Protein AF-V6SPM1-F1 (afdb_monomer_lite)

Secondary structure (DSSP, 8-state):
-------GGGS-HHHHHHHHHHHHHHHHHTT--HHHHHHHHHHHHHHHH-GGG----SS--TT-SBTTB-HHHHHHHHHHHHS-GGGSHHHHHHHHHHHHHHHHHTT-HHHHHHHHHHHHHTHHHHHHHHHHHH-SPPHHHHHHHHHHHHHHH-

Foldseek 3Di:
DDDDAQCQLVDDPVSLVVVLVLLLVVCVVLVADPLLSVLLSVLSVVCNVVVVQRRFDVPDPPQDPDVRDDSLSSSLSSLCPQLVLLLDLVSLLLSLVLSLVVCVSVVNNVVSVVSSVVCVVCRPVSNVVSCVPPNHGDPVSVVVSVVSSVSSVD

Sequence (154 aa):
MTGSKSKYFHQSPETLAEGHKKLITYLKLWNYSDMQIGIYEKAYEYFCDFPQDFDGATIVKDLYHIPGLDINAMLHDYQYLIFNAAANLYTKWYCDKLYAKQMEHLGKGEASWKRFSLLKITGLPFCLYAIFKRGLITKEQRRLFFHDYEILMN

Organism: NCBI:txid1341181

pLDDT: mean 86.05, std 13.35, range [38.16, 97.81]

Radius of gyration: 14.79 Å; chains: 1; bounding box: 36×31×33 Å

Structure (mmCIF, N/CA/C/O backbone):
data_AF-V6SPM1-F1
#
_entry.id   AF-V6SPM1-F1
#
loop_
_atom_site.group_PDB
_atom_site.id
_atom_site.type_symbol
_atom_site.label_atom_id
_atom_site.label_alt_id
_atom_site.label_comp_id
_atom_site.label_asym_id
_atom_site.label_entity_id
_atom_site.label_seq_id
_atom_site.pdbx_PDB_ins_code
_atom_site.Cartn_x
_atom_site.Cartn_y
_atom_site.Cartn_z
_atom_site.occupancy
_atom_site.B_iso_or_equiv
_atom_site.auth_seq_id
_atom_site.auth_comp_id
_atom_site.auth_asym_id
_atom_site.auth_atom_id
_atom_site.pdbx_PDB_model_num
ATOM 1 N N . MET A 1 1 ? 16.377 -2.354 10.757 1.00 39.69 1 MET A N 1
ATOM 2 C CA . MET A 1 1 ? 15.151 -3.137 11.021 1.00 39.69 1 MET A CA 1
ATOM 3 C C . MET A 1 1 ? 15.071 -3.395 12.519 1.00 39.69 1 MET A C 1
ATOM 5 O O . MET A 1 1 ? 15.764 -4.262 13.021 1.00 39.69 1 MET A O 1
ATOM 9 N N . THR A 1 2 ? 14.286 -2.588 13.225 1.00 38.16 2 THR A N 1
ATOM 10 C CA . THR A 1 2 ? 13.927 -2.723 14.649 1.00 38.16 2 THR A CA 1
ATOM 11 C C . THR A 1 2 ? 12.440 -2.364 14.683 1.00 38.16 2 THR A C 1
ATOM 13 O O . THR A 1 2 ? 12.090 -1.193 14.643 1.00 38.16 2 THR A O 1
ATOM 16 N N . GLY A 1 3 ? 11.503 -3.282 14.470 1.00 45.78 3 GLY A N 1
ATOM 17 C CA . GLY A 1 3 ? 11.310 -4.539 15.195 1.00 45.78 3 GLY A CA 1
ATOM 18 C C . GLY A 1 3 ? 9.959 -4.567 15.931 1.00 45.78 3 GLY A C 1
ATOM 19 O O . GLY A 1 3 ? 9.813 -5.281 16.910 1.00 45.78 3 GLY A O 1
ATOM 20 N N . SER A 1 4 ? 8.976 -3.774 15.493 1.00 45.47 4 SER A N 1
ATOM 21 C CA . SER A 1 4 ? 7.573 -3.929 15.877 1.00 45.47 4 SER A CA 1
ATOM 22 C C . SER A 1 4 ? 6.757 -3.809 14.599 1.00 45.47 4 SER A C 1
ATOM 24 O O . SER A 1 4 ? 6.457 -2.693 14.182 1.00 45.47 4 SER A O 1
ATOM 26 N N . LYS A 1 5 ? 6.450 -4.945 13.962 1.00 63.69 5 LYS A N 1
ATOM 27 C CA . LYS A 1 5 ? 5.429 -4.995 12.908 1.00 63.69 5 LYS A CA 1
ATOM 28 C C . LYS A 1 5 ? 4.101 -4.536 13.510 1.00 63.69 5 LYS A C 1
ATOM 30 O O . LYS A 1 5 ? 3.837 -4.818 14.687 1.00 63.69 5 LYS A O 1
ATOM 35 N N . SER A 1 6 ? 3.299 -3.793 12.752 1.00 76.25 6 SER A N 1
ATOM 36 C CA . SER A 1 6 ? 1.949 -3.463 13.213 1.00 76.25 6 SER A CA 1
ATOM 37 C C . SER A 1 6 ? 1.155 -4.753 13.440 1.00 76.25 6 SER A C 1
ATOM 39 O O . SER A 1 6 ? 1.299 -5.719 12.699 1.00 76.25 6 SER A O 1
ATOM 41 N N . LYS A 1 7 ? 0.322 -4.779 14.484 1.00 85.25 7 LYS A N 1
ATOM 42 C CA . LYS A 1 7 ? -0.576 -5.909 14.776 1.00 85.25 7 LYS A CA 1
ATOM 43 C C . LYS A 1 7 ? -2.008 -5.662 14.307 1.00 85.25 7 LYS A C 1
ATOM 45 O O . LYS A 1 7 ? -2.894 -6.432 14.659 1.00 85.25 7 LYS A O 1
ATOM 50 N N . TYR A 1 8 ? -2.239 -4.586 13.556 1.00 90.44 8 TYR A N 1
ATOM 51 C CA . TYR A 1 8 ? -3.583 -4.151 13.183 1.00 90.44 8 TYR A CA 1
ATOM 52 C C . TYR A 1 8 ? -4.373 -5.249 12.458 1.00 90.44 8 TYR A C 1
ATOM 54 O O . TYR A 1 8 ? -5.454 -5.615 12.896 1.00 90.44 8 TYR A O 1
ATOM 62 N N . PHE A 1 9 ? -3.799 -5.878 11.432 1.00 94.25 9 PHE A N 1
ATOM 63 C CA . PHE A 1 9 ? -4.506 -6.922 10.681 1.00 94.25 9 PHE A CA 1
ATOM 64 C C . PHE A 1 9 ? -4.584 -8.287 11.388 1.00 94.25 9 PHE A C 1
ATOM 66 O O . PHE A 1 9 ? -5.233 -9.198 10.895 1.00 94.25 9 PHE A O 1
ATOM 73 N N . HIS A 1 10 ? -3.990 -8.434 12.578 1.00 93.81 10 HIS A N 1
ATOM 74 C CA . HIS A 1 10 ? -4.147 -9.631 13.417 1.00 93.81 10 HIS A CA 1
ATOM 75 C C . HIS A 1 10 ? -5.361 -9.551 14.365 1.00 93.81 10 HIS A C 1
ATOM 77 O O . HIS A 1 10 ? -5.514 -10.396 15.249 1.00 93.81 10 HIS A O 1
ATOM 83 N N . GLN A 1 11 ? -6.186 -8.508 14.243 1.00 93.06 11 GLN A N 1
ATOM 84 C CA . GLN A 1 11 ? -7.400 -8.323 15.039 1.00 93.06 11 GLN A CA 1
ATOM 85 C C . GLN A 1 11 ? -8.532 -9.267 14.590 1.00 93.06 11 GLN A C 1
ATOM 87 O O . GLN A 1 11 ? -8.423 -9.957 13.580 1.00 93.06 11 GLN A O 1
ATOM 92 N N . SER A 1 12 ? -9.630 -9.317 15.356 1.00 95.81 12 SER A N 1
ATOM 93 C CA . SER A 1 12 ? -10.780 -10.164 15.014 1.00 95.81 12 SER A CA 1
ATOM 94 C C . SER A 1 12 ? -11.482 -9.691 13.730 1.00 95.81 12 SER A C 1
ATOM 96 O O . SER A 1 12 ? -11.436 -8.492 13.430 1.00 95.81 12 SER A O 1
ATOM 98 N N . PRO A 1 13 ? -12.194 -10.578 13.006 1.00 95.00 13 PRO A N 1
ATOM 99 C CA . PRO A 1 13 ? -12.942 -10.204 11.804 1.00 95.00 13 PRO A CA 1
ATOM 100 C C . PRO A 1 13 ? -13.909 -9.033 12.020 1.00 95.00 13 PRO A C 1
ATOM 102 O O . PRO A 1 13 ? -14.016 -8.153 11.173 1.00 95.00 13 PRO A O 1
ATOM 105 N N . GLU A 1 14 ? -14.568 -8.962 13.178 1.00 95.75 14 GLU A N 1
ATOM 106 C CA . GLU A 1 14 ? -15.491 -7.874 13.520 1.00 95.75 14 GLU A CA 1
ATOM 107 C C . GLU A 1 14 ? -14.749 -6.541 13.668 1.00 95.75 14 GLU A C 1
ATOM 109 O O . GLU A 1 14 ? -15.228 -5.495 13.225 1.00 95.75 14 GLU A O 1
ATOM 114 N N . THR A 1 15 ? -13.553 -6.581 14.262 1.00 94.38 15 THR A N 1
ATOM 115 C CA . THR A 1 15 ? -12.700 -5.399 14.430 1.00 94.38 15 THR A CA 1
ATOM 116 C C . THR A 1 15 ? -12.187 -4.899 13.081 1.00 94.38 15 THR A C 1
ATOM 118 O O . THR A 1 15 ? -12.170 -3.690 12.844 1.00 94.38 15 THR A O 1
ATOM 121 N N . LEU A 1 16 ? -11.818 -5.814 12.180 1.00 95.38 16 LEU A N 1
ATOM 122 C CA . LEU A 1 16 ? -11.391 -5.488 10.817 1.00 95.38 16 LEU A CA 1
ATOM 123 C C . LEU A 1 16 ? -12.556 -4.956 9.975 1.00 95.38 16 LEU A C 1
ATOM 125 O O . LEU A 1 16 ? -12.398 -3.964 9.275 1.00 95.38 16 LEU A O 1
ATOM 129 N N . ALA A 1 17 ? -13.759 -5.515 10.105 1.00 95.94 17 ALA A N 1
ATOM 130 C CA . ALA A 1 17 ? -14.943 -4.984 9.429 1.00 95.94 17 ALA A CA 1
ATOM 131 C C . ALA A 1 17 ? -15.253 -3.537 9.858 1.00 95.94 17 ALA A C 1
ATOM 133 O O . ALA A 1 17 ? -15.603 -2.691 9.032 1.00 95.94 17 ALA A O 1
ATOM 134 N N . GLU A 1 18 ? -15.092 -3.222 11.144 1.00 95.38 18 GLU A N 1
ATOM 135 C CA . GLU A 1 18 ? -15.233 -1.854 11.648 1.00 95.38 18 GLU A CA 1
ATOM 136 C C . GLU A 1 18 ? -14.088 -0.943 11.178 1.00 95.38 18 GLU A C 1
ATOM 138 O O . GLU A 1 18 ? -14.303 0.212 10.803 1.00 95.38 18 GLU A O 1
ATOM 143 N N . GLY A 1 19 ? -12.863 -1.468 11.149 1.00 95.19 19 GLY A N 1
ATOM 144 C CA . GLY A 1 19 ? -11.702 -0.799 10.573 1.00 95.19 19 GLY A CA 1
ATOM 145 C C . GLY A 1 19 ? -11.900 -0.427 9.104 1.00 95.19 19 GLY A C 1
ATOM 146 O O . GLY A 1 19 ? -11.600 0.700 8.710 1.00 95.19 19 GLY A O 1
ATOM 147 N N . HIS A 1 20 ? -12.490 -1.334 8.329 1.00 96.94 20 HIS A N 1
ATOM 148 C CA . HIS A 1 20 ? -12.814 -1.128 6.926 1.00 96.94 20 HIS A CA 1
ATOM 149 C C . HIS A 1 20 ? -13.827 0.009 6.745 1.00 96.94 20 HIS A C 1
ATOM 151 O O . HIS A 1 20 ? -13.585 0.948 5.992 1.00 96.94 20 HIS A O 1
ATOM 157 N N . LYS A 1 21 ? -14.919 0.027 7.521 1.00 96.75 21 LYS A N 1
ATOM 158 C CA . LYS A 1 21 ? -15.889 1.141 7.485 1.00 96.75 21 LYS A CA 1
ATOM 159 C C . LYS A 1 21 ? -15.235 2.490 7.786 1.00 96.75 21 LYS A C 1
ATOM 161 O O . LYS A 1 21 ? -15.545 3.494 7.136 1.00 96.75 21 LYS A O 1
ATOM 166 N N . LYS A 1 22 ? -14.311 2.522 8.752 1.00 96.00 22 LYS A N 1
ATOM 167 C CA . LYS A 1 22 ? -13.546 3.731 9.087 1.00 96.00 22 LYS A CA 1
ATOM 168 C C . LYS A 1 22 ? -12.640 4.158 7.940 1.00 96.00 22 LYS A C 1
ATOM 170 O O . LYS A 1 22 ? -12.623 5.346 7.637 1.00 96.00 22 LYS A O 1
ATOM 175 N N . LEU A 1 23 ? -11.947 3.225 7.281 1.00 96.19 23 LEU A N 1
ATOM 176 C CA . LEU A 1 23 ? -11.129 3.508 6.096 1.00 96.19 23 LEU A CA 1
ATOM 177 C C . LEU A 1 23 ? -11.949 4.258 5.041 1.00 96.19 23 LEU A C 1
ATOM 179 O O . LEU A 1 23 ? -11.572 5.362 4.652 1.00 96.19 23 LEU A O 1
ATOM 183 N N . ILE A 1 24 ? -13.099 3.704 4.647 1.00 97.00 24 ILE A N 1
ATOM 184 C CA . ILE A 1 24 ? -13.977 4.323 3.643 1.00 97.00 24 ILE A CA 1
ATOM 185 C C . ILE A 1 24 ? -14.438 5.709 4.089 1.00 97.00 24 ILE A C 1
ATOM 187 O O . ILE A 1 24 ? -14.433 6.657 3.306 1.00 97.00 24 ILE A O 1
ATOM 191 N N . THR A 1 25 ? -14.813 5.841 5.362 1.00 95.75 25 THR A N 1
ATOM 192 C CA . THR A 1 25 ? -15.255 7.120 5.927 1.00 95.75 25 THR A CA 1
ATOM 193 C C . THR A 1 25 ? -14.150 8.175 5.842 1.00 95.75 25 THR A C 1
ATOM 195 O O . THR A 1 25 ? -14.407 9.281 5.374 1.00 95.75 25 THR A O 1
ATOM 198 N N . TYR A 1 26 ? -12.916 7.840 6.230 1.00 93.56 26 TYR A N 1
ATOM 199 C CA . TYR A 1 26 ? -11.784 8.767 6.157 1.00 93.56 26 TYR A CA 1
ATOM 200 C C . TYR A 1 26 ? -11.454 9.174 4.722 1.00 93.56 26 TYR A C 1
ATOM 202 O O . TYR A 1 26 ? -11.292 10.362 4.460 1.00 93.56 26 TYR A O 1
ATOM 210 N N . LEU A 1 27 ? -11.406 8.223 3.789 1.00 94.69 27 LEU A N 1
ATOM 211 C CA . LEU A 1 27 ? -11.099 8.521 2.388 1.00 94.69 27 LEU A CA 1
ATOM 212 C C . LEU A 1 27 ? -12.148 9.450 1.762 1.00 94.69 27 LEU A C 1
ATOM 214 O O . LEU A 1 27 ? -11.789 10.414 1.088 1.00 94.69 27 LEU A O 1
ATOM 218 N N . LYS A 1 28 ? -13.436 9.230 2.058 1.00 95.31 28 LYS A N 1
ATOM 219 C CA . LYS A 1 28 ? -14.518 10.130 1.628 1.00 95.31 28 LYS A CA 1
ATOM 220 C C . LYS A 1 28 ? -14.390 11.523 2.243 1.00 95.31 28 LYS A C 1
ATOM 222 O O . LYS A 1 28 ? -14.560 12.510 1.538 1.00 95.31 28 LYS A O 1
ATOM 227 N N . LEU A 1 29 ? -14.050 11.619 3.531 1.00 93.25 29 LEU A N 1
ATOM 228 C CA . LEU A 1 29 ? -13.810 12.906 4.200 1.00 93.25 29 LEU A CA 1
ATOM 229 C C . LEU A 1 29 ? -12.603 13.658 3.622 1.00 93.25 29 LEU A C 1
ATOM 231 O O . LEU A 1 29 ? -12.577 14.886 3.650 1.00 93.25 29 LEU A O 1
ATOM 235 N N . TRP A 1 30 ? -11.620 12.940 3.083 1.00 91.50 30 TRP A N 1
ATOM 236 C CA . TRP A 1 30 ? -10.486 13.517 2.361 1.00 91.50 30 TRP A CA 1
ATOM 237 C C . TRP A 1 30 ? -10.766 13.755 0.871 1.00 91.50 30 TRP A C 1
ATOM 239 O O . TRP A 1 30 ? -9.844 14.079 0.132 1.00 91.50 30 TRP A O 1
ATOM 249 N N . ASN A 1 31 ? -12.023 13.633 0.430 1.00 93.06 31 ASN A N 1
ATOM 250 C CA . ASN A 1 31 ? -12.464 13.853 -0.950 1.00 93.06 31 ASN A CA 1
ATOM 251 C C . ASN A 1 31 ? -11.785 12.946 -1.991 1.00 93.06 31 ASN A C 1
ATOM 253 O O . ASN A 1 31 ? -11.603 13.354 -3.138 1.00 93.06 31 ASN A O 1
ATOM 257 N N . TYR A 1 32 ? -11.430 11.716 -1.616 1.00 94.25 32 TYR A N 1
ATOM 258 C CA . TYR A 1 32 ? -10.975 10.718 -2.583 1.00 94.25 32 TYR A CA 1
ATOM 259 C C . TYR A 1 32 ? -12.156 10.275 -3.457 1.00 94.25 32 TYR A C 1
ATOM 261 O O . TYR A 1 32 ? -13.269 10.073 -2.966 1.00 94.25 32 TYR A O 1
ATOM 269 N N . SER A 1 33 ? -11.908 10.102 -4.753 1.00 96.06 33 SER A N 1
ATOM 270 C CA . SER A 1 33 ? -12.881 9.543 -5.697 1.00 96.06 33 SER A CA 1
ATOM 271 C C . SER A 1 33 ? -13.129 8.054 -5.439 1.00 96.06 33 SER A C 1
ATOM 273 O O . SER A 1 33 ? -12.269 7.355 -4.900 1.00 96.06 33 SER A O 1
ATOM 275 N N . ASP A 1 34 ? -14.268 7.532 -5.900 1.00 96.56 34 ASP A N 1
ATOM 276 C CA . ASP A 1 34 ? -14.610 6.109 -5.747 1.00 96.56 34 ASP A CA 1
ATOM 277 C C . ASP A 1 34 ? -13.549 5.178 -6.362 1.00 96.56 34 ASP A C 1
ATOM 279 O O . ASP A 1 34 ? -13.246 4.122 -5.809 1.00 96.56 34 ASP A O 1
ATOM 283 N N . MET A 1 35 ? -12.916 5.589 -7.469 1.00 97.19 35 MET A N 1
ATOM 284 C CA . MET A 1 35 ? -11.825 4.821 -8.082 1.00 97.19 35 MET A CA 1
ATOM 285 C C . MET A 1 35 ? -10.597 4.742 -7.175 1.00 97.19 35 MET A C 1
ATOM 287 O O . MET A 1 35 ? -9.971 3.689 -7.075 1.00 97.19 35 MET A O 1
ATOM 291 N N . GLN A 1 36 ? -10.252 5.841 -6.504 1.00 96.56 36 GLN A N 1
ATOM 292 C CA . GLN A 1 36 ? -9.137 5.851 -5.563 1.00 96.56 36 GLN A CA 1
ATOM 293 C C . GLN A 1 36 ? -9.471 5.017 -4.330 1.00 96.56 36 GLN A C 1
ATOM 295 O O . GLN A 1 36 ? -8.645 4.209 -3.911 1.00 96.56 36 GLN A O 1
ATOM 300 N N . ILE A 1 37 ? -10.687 5.161 -3.791 1.00 97.38 37 ILE A N 1
ATOM 301 C CA . ILE A 1 37 ? -11.175 4.365 -2.659 1.00 97.38 37 ILE A CA 1
ATOM 302 C C . ILE A 1 37 ? -11.047 2.872 -2.967 1.00 97.38 37 ILE A C 1
ATOM 304 O O . ILE A 1 37 ? -10.445 2.152 -2.173 1.00 97.38 37 ILE A O 1
ATOM 308 N N . GLY A 1 38 ? -11.468 2.434 -4.156 1.00 97.75 38 GLY A N 1
ATOM 309 C CA . GLY A 1 38 ? -11.352 1.036 -4.570 1.00 97.75 38 GLY A CA 1
ATOM 310 C C . GLY A 1 38 ? -9.913 0.498 -4.592 1.00 97.75 38 GLY A C 1
ATOM 311 O O . GLY A 1 38 ? -9.702 -0.701 -4.426 1.00 97.75 38 GLY A O 1
ATOM 312 N N . ILE A 1 39 ? -8.893 1.350 -4.757 1.00 97.75 39 ILE A N 1
ATOM 313 C CA . ILE A 1 39 ? -7.486 0.927 -4.646 1.00 97.75 39 ILE A CA 1
ATOM 314 C C . ILE A 1 39 ? -7.084 0.729 -3.177 1.00 97.75 39 ILE A C 1
ATOM 316 O O . ILE A 1 39 ? -6.389 -0.235 -2.853 1.00 97.75 39 ILE A O 1
ATOM 320 N N . TYR A 1 40 ? -7.537 1.602 -2.275 1.00 97.31 40 TYR A N 1
ATOM 321 C CA . TYR A 1 40 ? -7.306 1.427 -0.839 1.00 97.31 40 TYR A CA 1
ATOM 322 C C . TYR A 1 40 ? -8.048 0.213 -0.274 1.00 97.31 40 TYR A C 1
ATOM 324 O O . TYR A 1 40 ? -7.498 -0.465 0.591 1.00 97.31 40 TYR A O 1
ATOM 332 N N . GLU A 1 41 ? -9.253 -0.080 -0.769 1.00 97.81 41 GLU A N 1
ATOM 333 C CA . GLU A 1 41 ? -10.014 -1.281 -0.404 1.00 97.81 41 GLU A CA 1
ATOM 334 C C . GLU A 1 41 ? -9.241 -2.550 -0.758 1.00 97.81 41 GLU A C 1
ATOM 336 O O . GLU A 1 41 ? -8.991 -3.367 0.122 1.00 97.81 41 GLU A O 1
ATOM 341 N N . LYS A 1 42 ? -8.730 -2.657 -1.994 1.00 97.75 42 LYS A N 1
ATOM 342 C CA . LYS A 1 42 ? -7.879 -3.788 -2.408 1.00 97.75 42 LYS A CA 1
ATOM 343 C C . LYS A 1 42 ? -6.673 -3.980 -1.490 1.00 97.75 42 LYS A C 1
ATOM 345 O O . LYS A 1 42 ? -6.321 -5.108 -1.152 1.00 97.75 42 LYS A O 1
ATOM 350 N N . ALA A 1 43 ? -6.029 -2.882 -1.090 1.00 97.06 43 ALA A N 1
ATOM 351 C CA . ALA A 1 43 ? -4.905 -2.943 -0.164 1.00 97.06 43 ALA A CA 1
ATOM 352 C C . ALA A 1 43 ? -5.337 -3.425 1.230 1.00 97.06 43 ALA A C 1
ATOM 354 O O . ALA A 1 43 ? -4.638 -4.233 1.836 1.00 97.06 43 ALA A O 1
ATOM 355 N N . TYR A 1 44 ? -6.487 -2.965 1.727 1.00 97.56 44 TYR A N 1
ATOM 356 C CA . TYR A 1 44 ? -7.031 -3.387 3.016 1.00 97.56 44 TYR A CA 1
ATOM 357 C C . TYR A 1 44 ? -7.393 -4.876 3.021 1.00 97.56 44 TYR A C 1
ATOM 359 O O . TYR A 1 44 ? -6.948 -5.606 3.904 1.00 97.56 44 TYR A O 1
ATOM 367 N N . GLU A 1 45 ? -8.137 -5.332 2.011 1.00 97.38 45 GLU A N 1
ATOM 368 C CA . GLU A 1 45 ? -8.540 -6.732 1.837 1.00 97.38 45 GLU A CA 1
ATOM 369 C C . GLU A 1 45 ? -7.324 -7.660 1.756 1.00 97.38 45 GLU A C 1
ATOM 371 O O . GLU A 1 45 ? -7.270 -8.664 2.463 1.00 97.38 45 GLU A O 1
ATOM 376 N N . TYR A 1 46 ? -6.294 -7.273 0.992 1.00 97.19 46 TYR A N 1
ATOM 377 C CA . TYR A 1 46 ? -5.048 -8.034 0.921 1.00 97.19 46 TYR A CA 1
ATOM 378 C C . TYR A 1 46 ? -4.438 -8.271 2.306 1.00 97.19 46 TYR A C 1
ATOM 380 O O . TYR A 1 46 ? -4.044 -9.389 2.623 1.00 97.19 46 TYR A O 1
ATOM 388 N N . PHE A 1 47 ? -4.357 -7.249 3.161 1.00 96.38 47 PHE A N 1
ATOM 389 C CA . PHE A 1 47 ? -3.771 -7.434 4.489 1.00 96.38 47 PHE A CA 1
ATOM 390 C C . PHE A 1 47 ? -4.709 -8.109 5.489 1.00 96.38 47 PHE A C 1
ATOM 392 O O . PHE A 1 47 ? -4.214 -8.684 6.454 1.00 96.38 47 PHE A O 1
ATOM 399 N N . CYS A 1 48 ? -6.026 -8.101 5.272 1.00 95.94 48 CYS A N 1
ATOM 400 C CA . CYS A 1 48 ? -6.932 -8.975 6.017 1.00 95.94 48 CYS A CA 1
ATOM 401 C C . CYS A 1 48 ? -6.622 -10.456 5.752 1.00 95.94 48 CYS A C 1
ATOM 403 O O . CYS A 1 48 ? -6.590 -11.242 6.698 1.00 95.94 48 CYS A O 1
ATOM 405 N N . ASP A 1 49 ? -6.336 -10.815 4.498 1.00 95.75 49 ASP A N 1
ATOM 406 C CA . ASP A 1 49 ? -5.998 -12.189 4.105 1.00 95.75 49 ASP A CA 1
ATOM 407 C C . ASP A 1 49 ? -4.541 -12.562 4.440 1.00 95.75 49 ASP A C 1
ATOM 409 O O . ASP A 1 49 ? -4.244 -13.706 4.796 1.00 95.75 49 ASP A O 1
ATOM 413 N N . PHE A 1 50 ? -3.621 -11.592 4.364 1.00 95.12 50 PHE A N 1
ATOM 414 C CA . PHE A 1 50 ? -2.178 -11.773 4.570 1.00 95.12 50 PHE A CA 1
ATOM 415 C C . PHE A 1 50 ? -1.610 -10.820 5.644 1.00 95.12 50 PHE A C 1
ATOM 417 O O . PHE A 1 50 ? -0.725 -10.005 5.364 1.00 95.12 50 PHE A O 1
ATOM 424 N N . PRO A 1 51 ? -2.058 -10.917 6.909 1.00 92.50 51 PRO A N 1
ATOM 425 C CA . PRO A 1 51 ? -1.730 -9.942 7.954 1.00 92.50 51 PRO A CA 1
ATOM 426 C C . PRO A 1 51 ? -0.234 -9.845 8.284 1.00 92.50 51 PRO A C 1
ATOM 428 O O . PRO A 1 51 ? 0.248 -8.780 8.667 1.00 92.50 51 PRO A O 1
ATOM 431 N N . GLN A 1 52 ? 0.529 -10.925 8.095 1.00 90.56 52 GLN A N 1
ATOM 432 C CA . GLN A 1 52 ? 1.979 -10.976 8.332 1.00 90.56 52 GLN A CA 1
ATOM 433 C C . GLN A 1 52 ? 2.814 -10.108 7.376 1.00 90.56 52 GLN A C 1
ATOM 435 O O . GLN A 1 52 ? 3.987 -9.820 7.670 1.00 90.56 52 GLN A O 1
ATOM 440 N N . ASP A 1 53 ? 2.225 -9.733 6.239 1.00 89.88 53 ASP A N 1
ATOM 441 C CA . ASP A 1 53 ? 2.875 -8.947 5.195 1.00 89.88 53 ASP A CA 1
ATOM 442 C C . ASP A 1 53 ? 2.807 -7.442 5.475 1.00 89.88 53 ASP A C 1
ATOM 444 O O . ASP A 1 53 ? 3.578 -6.680 4.891 1.00 89.88 53 ASP A O 1
ATOM 448 N N . PHE A 1 54 ? 1.931 -7.010 6.387 1.00 89.06 54 PHE A N 1
ATOM 449 C CA . PHE A 1 54 ? 1.850 -5.615 6.795 1.00 89.06 54 PHE A CA 1
ATOM 450 C C . PHE A 1 54 ? 2.977 -5.272 7.774 1.00 89.06 54 PHE A C 1
ATOM 452 O O . PHE A 1 54 ? 3.000 -5.727 8.922 1.00 89.06 54 PHE A O 1
ATOM 459 N N . ASP A 1 55 ? 3.914 -4.433 7.335 1.00 79.56 55 ASP A N 1
ATOM 460 C CA . ASP A 1 55 ? 5.014 -3.958 8.176 1.00 79.56 55 ASP A CA 1
ATOM 461 C C . ASP A 1 55 ? 4.659 -2.610 8.833 1.00 79.56 55 ASP A C 1
ATOM 463 O O . ASP A 1 55 ? 5.041 -2.358 9.984 1.00 79.56 55 ASP A O 1
ATOM 467 N N . 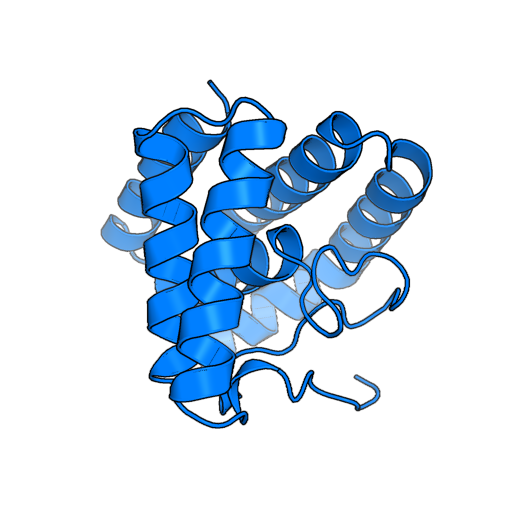GLY A 1 56 ? 3.856 -1.785 8.154 1.00 76.62 56 GLY A N 1
ATOM 468 C CA . GLY A 1 56 ? 3.394 -0.480 8.610 1.00 76.62 56 GLY A CA 1
ATOM 469 C C . GLY A 1 56 ? 4.494 0.585 8.604 1.00 76.62 56 GLY A C 1
ATOM 470 O O . GLY A 1 56 ? 5.596 0.411 8.080 1.00 76.62 56 GLY A O 1
ATOM 471 N N . ALA A 1 57 ? 4.218 1.738 9.223 1.00 68.25 57 ALA A N 1
ATOM 472 C CA . ALA A 1 57 ? 5.184 2.833 9.291 1.00 68.25 57 ALA A CA 1
ATOM 473 C C . ALA A 1 57 ? 6.359 2.480 10.231 1.00 68.25 57 ALA A C 1
ATOM 475 O O . ALA A 1 57 ? 6.311 2.699 11.441 1.00 68.25 57 ALA A O 1
ATOM 476 N N . THR A 1 58 ? 7.444 1.950 9.666 1.00 55.44 58 THR A N 1
ATOM 477 C CA . THR A 1 58 ? 8.593 1.400 10.412 1.00 55.44 58 THR A CA 1
ATOM 478 C C . THR A 1 58 ? 9.457 2.432 11.148 1.00 55.44 58 THR A C 1
ATOM 480 O O . THR A 1 58 ? 10.204 2.048 12.046 1.00 55.44 58 THR A O 1
ATOM 483 N N . ILE A 1 59 ? 9.385 3.724 10.800 1.00 52.88 59 ILE A N 1
ATOM 484 C CA . ILE A 1 59 ? 10.333 4.745 11.301 1.00 52.88 59 ILE A CA 1
ATOM 485 C C . ILE A 1 59 ? 9.657 5.844 12.131 1.00 52.88 59 ILE A C 1
ATOM 487 O O . ILE A 1 59 ? 10.268 6.376 13.051 1.00 52.88 59 ILE A O 1
ATOM 491 N N . VAL A 1 60 ? 8.397 6.183 11.858 1.00 55.91 60 VAL A N 1
ATOM 492 C CA . VAL A 1 60 ? 7.692 7.255 12.576 1.00 55.91 60 VAL A CA 1
ATOM 493 C C . VAL A 1 60 ? 6.280 6.758 12.889 1.00 55.91 60 VAL A C 1
ATOM 495 O O . VAL A 1 60 ? 5.462 6.574 11.990 1.00 55.91 60 VAL A O 1
ATOM 498 N N . LYS A 1 61 ? 6.010 6.486 14.165 1.00 55.78 61 LYS A N 1
ATOM 499 C CA . LYS A 1 61 ? 4.783 5.806 14.616 1.00 55.78 61 LYS A CA 1
ATOM 500 C C . LYS A 1 61 ? 3.572 6.741 14.760 1.00 55.78 61 LYS A C 1
ATOM 502 O O . LYS A 1 61 ? 2.459 6.259 14.924 1.00 55.78 61 LYS A O 1
ATOM 507 N N . ASP A 1 62 ? 3.765 8.052 14.616 1.00 52.31 62 ASP A N 1
ATOM 508 C CA . ASP A 1 62 ? 2.771 9.063 15.015 1.00 52.31 62 ASP A CA 1
ATOM 509 C C . ASP A 1 62 ? 1.812 9.511 13.897 1.00 52.31 62 ASP A C 1
ATOM 511 O O . ASP A 1 62 ? 1.184 10.560 14.002 1.00 52.31 62 ASP A O 1
ATOM 515 N N . LEU A 1 63 ? 1.685 8.750 12.802 1.00 63.75 63 LEU A N 1
ATOM 516 C CA . LEU A 1 63 ? 0.824 9.128 11.666 1.00 63.75 63 LEU A CA 1
ATOM 517 C C . LEU A 1 63 ? -0.422 8.250 11.498 1.00 63.75 63 LEU A C 1
ATOM 519 O O . LEU A 1 63 ? -1.052 8.319 10.442 1.00 63.75 63 LEU A O 1
ATOM 523 N N . TYR A 1 64 ? -0.798 7.466 12.510 1.00 73.12 64 TYR A N 1
ATOM 524 C CA . TYR A 1 64 ? -2.008 6.647 12.460 1.00 73.12 64 TYR A CA 1
ATOM 525 C C . TYR A 1 64 ? -3.253 7.498 12.189 1.00 73.12 64 TYR A C 1
ATOM 527 O O . TYR A 1 64 ? -3.492 8.507 12.847 1.00 73.12 64 TYR A O 1
ATOM 535 N N . HIS A 1 65 ? -4.034 7.075 11.198 1.00 79.12 65 HIS A N 1
ATOM 536 C CA . HIS A 1 65 ? -5.325 7.683 10.868 1.00 79.12 65 HIS A CA 1
ATOM 537 C C . HIS A 1 65 ? -6.447 6.964 11.620 1.00 79.12 65 HIS A C 1
ATOM 539 O O . HIS A 1 65 ? -7.361 7.584 12.149 1.00 79.12 65 HIS A O 1
ATOM 545 N N . ILE A 1 66 ? -6.311 5.643 11.723 1.00 81.81 66 ILE A N 1
ATOM 546 C CA . ILE A 1 66 ? -7.101 4.758 12.574 1.00 81.81 66 ILE A CA 1
ATOM 547 C C . ILE A 1 66 ? -6.123 4.190 13.612 1.00 81.81 66 ILE A C 1
ATOM 549 O O . ILE A 1 66 ? -4.989 3.896 13.235 1.00 81.81 66 ILE A O 1
ATOM 553 N N . PRO A 1 67 ? -6.483 4.022 14.899 1.00 81.81 67 PRO A N 1
ATOM 554 C CA . PRO A 1 67 ? -5.558 3.492 15.903 1.00 81.81 67 PRO A CA 1
ATOM 555 C C . PRO A 1 67 ? -4.866 2.196 15.443 1.00 81.81 67 PRO A C 1
ATOM 557 O O . PRO A 1 67 ? -5.519 1.176 15.241 1.00 81.81 67 PRO A O 1
ATOM 560 N N . GLY A 1 68 ? -3.542 2.251 15.251 1.00 80.69 68 GLY A N 1
ATOM 561 C CA . GLY A 1 68 ? -2.724 1.128 14.769 1.00 80.69 68 GLY A CA 1
ATOM 562 C C . GLY A 1 68 ? -2.597 0.983 13.243 1.00 80.69 68 GLY A C 1
ATOM 563 O O . GLY A 1 68 ? -1.809 0.148 12.792 1.00 80.69 68 GLY A O 1
ATOM 564 N N . LEU A 1 69 ? -3.299 1.803 12.453 1.00 87.19 69 LEU A N 1
ATOM 565 C CA . LEU A 1 69 ? -3.276 1.788 10.989 1.00 87.19 69 LEU A CA 1
ATOM 566 C C . LEU A 1 69 ? -2.975 3.174 10.396 1.00 87.19 69 LEU A C 1
ATOM 568 O O . LEU A 1 69 ? -3.734 4.143 10.514 1.00 87.19 69 LEU A O 1
ATOM 572 N N . ASP A 1 70 ? -1.854 3.245 9.685 1.00 88.69 70 ASP A N 1
ATOM 573 C CA . ASP A 1 70 ? -1.539 4.332 8.762 1.00 88.69 70 ASP A CA 1
ATOM 574 C C . ASP A 1 70 ? -2.007 3.908 7.360 1.00 88.69 70 ASP A C 1
ATOM 576 O O . ASP A 1 70 ? -1.345 3.120 6.689 1.00 88.69 70 ASP A O 1
ATOM 580 N N . ILE A 1 71 ? -3.171 4.423 6.947 1.00 91.31 71 ILE A N 1
ATOM 581 C CA . ILE A 1 71 ? -3.833 4.133 5.662 1.00 91.31 71 ILE A CA 1
ATOM 582 C C . ILE A 1 71 ? -2.894 4.298 4.454 1.00 91.31 71 ILE A C 1
ATOM 584 O O . ILE A 1 71 ? -2.899 3.474 3.543 1.00 91.31 71 ILE A O 1
ATOM 588 N N . ASN A 1 72 ? -2.046 5.326 4.449 1.00 89.69 72 ASN A N 1
ATOM 589 C CA . ASN A 1 72 ? -1.126 5.547 3.335 1.00 89.69 72 ASN A CA 1
ATOM 590 C C . ASN A 1 72 ? 0.073 4.591 3.404 1.00 89.69 72 ASN A C 1
ATOM 592 O O . ASN A 1 72 ? 0.600 4.199 2.367 1.00 89.69 72 ASN A O 1
ATOM 596 N N . ALA A 1 73 ? 0.524 4.211 4.609 1.00 88.50 73 ALA A N 1
ATOM 597 C CA . ALA A 1 73 ? 1.594 3.219 4.751 1.00 88.50 73 ALA A CA 1
ATOM 598 C C . ALA A 1 73 ? 1.114 1.827 4.319 1.00 88.50 73 ALA A C 1
ATOM 600 O O . ALA A 1 73 ? 1.866 1.093 3.695 1.00 88.50 73 ALA A O 1
ATOM 601 N N . MET A 1 74 ? -0.152 1.499 4.586 1.00 93.19 74 MET A N 1
ATOM 602 C CA . MET A 1 74 ? -0.808 0.298 4.068 1.00 93.19 74 MET A CA 1
ATOM 603 C C . MET A 1 74 ? -0.772 0.266 2.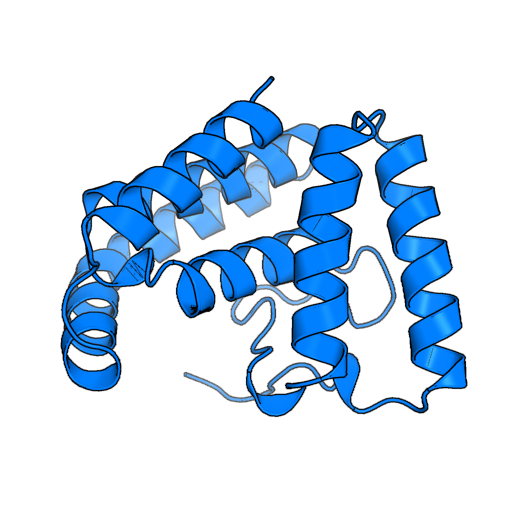540 1.00 93.19 74 MET A C 1
ATOM 605 O O . MET A 1 74 ? -0.280 -0.696 1.958 1.00 93.19 74 MET A O 1
ATOM 609 N N . LEU A 1 75 ? -1.217 1.336 1.877 1.00 94.75 75 LEU A N 1
ATOM 610 C CA . LEU A 1 75 ? -1.161 1.407 0.418 1.00 94.75 75 LEU A CA 1
ATOM 611 C C . LEU A 1 75 ? 0.279 1.283 -0.118 1.00 94.75 75 LEU A C 1
ATOM 613 O O . LEU A 1 75 ? 0.513 0.585 -1.103 1.00 94.75 75 LEU A O 1
ATOM 617 N N . HIS A 1 76 ? 1.248 1.923 0.540 1.00 91.94 76 HIS A N 1
ATOM 618 C CA . HIS A 1 76 ? 2.663 1.852 0.162 1.00 91.94 76 HIS A CA 1
ATOM 619 C C . HIS A 1 76 ? 3.238 0.430 0.290 1.00 91.94 76 HIS A C 1
ATOM 621 O O . HIS A 1 76 ? 3.827 -0.074 -0.671 1.00 91.94 76 HIS A O 1
ATOM 627 N N . ASP A 1 77 ? 2.997 -0.251 1.415 1.00 91.25 77 ASP A N 1
ATOM 628 C CA . ASP A 1 77 ? 3.406 -1.645 1.634 1.00 91.25 77 ASP A CA 1
ATOM 629 C C . ASP A 1 77 ? 2.772 -2.571 0.583 1.00 91.25 77 ASP A C 1
ATOM 631 O O . ASP A 1 77 ? 3.458 -3.399 -0.024 1.00 91.25 77 ASP A O 1
ATOM 635 N N . TYR A 1 78 ? 1.478 -2.380 0.300 1.00 94.94 78 TYR A N 1
ATOM 636 C CA . TYR A 1 78 ? 0.749 -3.134 -0.719 1.00 94.94 78 TYR A CA 1
ATOM 637 C C . TYR A 1 78 ? 1.385 -2.970 -2.106 1.00 94.94 78 TYR A C 1
ATOM 639 O O . TYR A 1 78 ? 1.684 -3.959 -2.775 1.00 94.94 78 TYR A O 1
ATOM 647 N N . GLN A 1 79 ? 1.684 -1.736 -2.526 1.00 94.44 79 GLN A N 1
ATOM 648 C CA . GLN A 1 79 ? 2.330 -1.463 -3.815 1.00 94.44 79 GLN A CA 1
ATOM 649 C C . GLN A 1 79 ? 3.731 -2.085 -3.904 1.00 94.44 79 GLN A C 1
ATOM 651 O O . GLN A 1 79 ? 4.138 -2.604 -4.950 1.00 94.44 79 GLN A O 1
ATOM 656 N N . TYR A 1 80 ? 4.478 -2.069 -2.800 1.00 91.88 80 TYR A N 1
ATOM 657 C CA . TYR A 1 80 ? 5.779 -2.720 -2.716 1.00 91.88 80 TYR A CA 1
ATOM 658 C C . TYR A 1 80 ? 5.688 -4.237 -2.849 1.00 91.88 80 TYR A C 1
ATOM 660 O O . TYR A 1 80 ? 6.620 -4.831 -3.394 1.00 91.88 80 TYR A O 1
ATOM 668 N N . LEU A 1 81 ? 4.626 -4.861 -2.341 1.00 92.25 81 LEU A N 1
ATOM 669 C CA . LEU A 1 81 ? 4.408 -6.306 -2.368 1.00 92.25 81 LEU A CA 1
ATOM 670 C C . LEU A 1 81 ? 3.820 -6.775 -3.698 1.00 92.25 81 LEU A C 1
ATOM 672 O O . LEU A 1 81 ? 4.486 -7.522 -4.415 1.00 92.25 81 LEU A O 1
ATOM 676 N N . ILE A 1 82 ? 2.632 -6.293 -4.057 1.00 94.69 82 ILE A N 1
ATOM 677 C CA . ILE A 1 82 ? 1.861 -6.781 -5.207 1.00 94.69 82 ILE A CA 1
ATOM 678 C 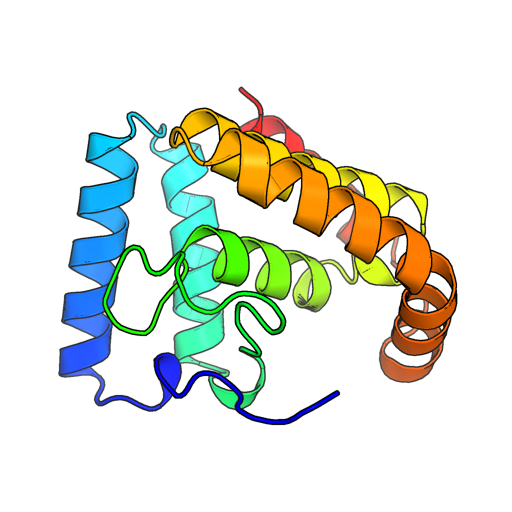C . ILE A 1 82 ? 2.526 -6.431 -6.535 1.00 94.69 82 ILE A C 1
ATOM 680 O O . ILE A 1 82 ? 2.696 -7.287 -7.407 1.00 94.69 82 ILE A O 1
ATOM 684 N N . PHE A 1 83 ? 2.975 -5.186 -6.685 1.00 94.19 83 PHE A N 1
ATOM 685 C CA . PHE A 1 83 ? 3.622 -4.749 -7.921 1.00 94.19 83 PHE A CA 1
ATOM 686 C C . PHE A 1 83 ? 5.134 -4.938 -7.906 1.00 94.19 83 PHE A C 1
ATOM 688 O O . PHE A 1 83 ? 5.802 -4.588 -8.877 1.00 94.19 83 PHE A O 1
ATOM 695 N N . ASN A 1 84 ? 5.695 -5.451 -6.806 1.00 92.62 84 ASN A N 1
ATOM 696 C CA . ASN A 1 84 ? 7.137 -5.512 -6.596 1.00 92.62 84 ASN A CA 1
ATOM 697 C C . ASN A 1 84 ? 7.813 -4.152 -6.890 1.00 92.62 84 ASN A C 1
ATOM 699 O O . ASN A 1 84 ? 8.920 -4.096 -7.430 1.00 92.62 84 ASN A O 1
ATOM 703 N N . ALA A 1 85 ? 7.134 -3.038 -6.566 1.00 91.12 85 ALA A N 1
ATOM 704 C CA . ALA A 1 85 ? 7.539 -1.692 -6.985 1.00 91.12 85 ALA A CA 1
ATOM 705 C C . ALA A 1 85 ? 8.938 -1.314 -6.475 1.00 91.12 85 ALA A C 1
ATOM 707 O O . ALA A 1 85 ? 9.639 -0.515 -7.095 1.00 91.12 85 ALA A O 1
ATOM 708 N N . ALA A 1 86 ? 9.378 -1.936 -5.383 1.00 90.06 86 ALA A N 1
ATOM 709 C CA . ALA A 1 86 ? 10.705 -1.756 -4.823 1.00 90.06 86 ALA A CA 1
ATOM 710 C C . ALA A 1 86 ? 11.831 -2.474 -5.583 1.00 90.06 86 ALA A C 1
ATOM 712 O O . ALA A 1 86 ? 12.980 -2.101 -5.394 1.00 90.06 86 ALA A O 1
ATOM 713 N N . ALA A 1 87 ? 11.562 -3.464 -6.441 1.00 90.50 87 ALA A N 1
ATOM 714 C CA . ALA A 1 87 ? 12.606 -4.170 -7.201 1.00 90.50 87 ALA A CA 1
ATOM 715 C C . ALA A 1 87 ? 13.167 -3.358 -8.384 1.00 90.50 87 ALA A C 1
ATOM 717 O O . ALA A 1 87 ? 14.020 -3.835 -9.132 1.00 90.50 87 ALA A O 1
ATOM 718 N N . ASN A 1 88 ? 12.699 -2.126 -8.574 1.00 90.19 88 ASN A N 1
ATOM 719 C CA . ASN A 1 88 ? 13.192 -1.218 -9.593 1.00 90.19 88 ASN A CA 1
ATOM 720 C C . ASN A 1 88 ? 13.209 0.219 -9.050 1.00 90.19 88 ASN A C 1
ATOM 722 O O . ASN A 1 88 ? 12.218 0.699 -8.506 1.00 90.19 88 ASN A O 1
ATOM 726 N N . LEU A 1 89 ? 14.340 0.916 -9.210 1.00 88.06 89 LEU A N 1
ATOM 727 C CA . LEU A 1 89 ? 14.530 2.270 -8.670 1.00 88.06 89 LEU A CA 1
ATOM 728 C C . LEU A 1 89 ? 13.511 3.281 -9.211 1.00 88.06 89 LEU A C 1
ATOM 730 O O . LEU A 1 89 ? 13.112 4.190 -8.487 1.00 88.06 89 LEU A O 1
ATOM 734 N N . TYR A 1 90 ? 13.076 3.120 -10.463 1.00 90.25 90 TYR A N 1
ATOM 735 C CA . TYR A 1 90 ? 12.089 3.994 -11.086 1.00 90.25 90 TYR A CA 1
ATOM 736 C C . TYR A 1 90 ? 10.726 3.815 -10.414 1.00 90.25 90 TYR A C 1
ATOM 738 O O . TYR A 1 90 ? 10.209 4.768 -9.841 1.00 90.25 90 TYR A O 1
ATOM 746 N N . THR A 1 91 ? 10.167 2.603 -10.384 1.00 91.94 91 THR A N 1
ATOM 747 C CA . THR A 1 91 ? 8.869 2.357 -9.722 1.00 91.94 91 THR A CA 1
ATOM 748 C C . THR A 1 91 ? 8.918 2.646 -8.225 1.00 91.94 91 THR A C 1
ATOM 750 O O . THR A 1 91 ? 7.967 3.211 -7.690 1.00 91.94 91 THR A O 1
ATOM 753 N N . LYS A 1 92 ? 10.053 2.378 -7.565 1.00 90.19 92 LYS A N 1
ATOM 754 C CA . LYS A 1 92 ? 10.269 2.744 -6.162 1.00 90.19 92 LYS A CA 1
ATOM 755 C C . LYS A 1 92 ? 10.137 4.251 -5.960 1.00 90.19 92 LYS A C 1
ATOM 757 O O . LYS A 1 92 ? 9.422 4.685 -5.064 1.00 90.19 92 LYS A O 1
ATOM 762 N N . TRP A 1 93 ? 10.789 5.050 -6.806 1.00 89.56 93 TRP A N 1
ATOM 763 C CA . TRP A 1 93 ? 10.724 6.508 -6.718 1.00 89.56 93 TRP A CA 1
ATOM 764 C C . TRP A 1 93 ? 9.296 7.035 -6.880 1.00 89.56 93 TRP A C 1
ATOM 766 O O . TRP A 1 93 ? 8.883 7.905 -6.115 1.00 89.56 93 TRP A O 1
ATOM 776 N N . TYR A 1 94 ? 8.529 6.498 -7.835 1.00 92.06 94 TYR A N 1
ATOM 777 C CA . TYR A 1 94 ? 7.126 6.886 -8.024 1.00 92.06 94 TYR A CA 1
ATOM 778 C C . TYR A 1 94 ? 6.271 6.502 -6.814 1.00 92.06 94 TYR A C 1
ATOM 780 O O . TYR A 1 94 ? 5.493 7.325 -6.342 1.00 92.06 94 TYR A O 1
ATOM 788 N N . CYS A 1 95 ? 6.472 5.304 -6.268 1.00 91.06 95 CYS A N 1
ATOM 789 C CA . CYS A 1 95 ? 5.768 4.820 -5.083 1.00 91.06 95 CYS A CA 1
ATOM 790 C C . CYS A 1 95 ? 6.058 5.701 -3.854 1.00 91.06 95 CYS A C 1
ATOM 792 O O . CYS A 1 95 ? 5.146 6.145 -3.162 1.00 91.06 95 CYS A O 1
ATOM 794 N N . ASP A 1 96 ? 7.328 6.043 -3.622 1.00 88.88 96 ASP A N 1
ATOM 795 C CA . ASP A 1 96 ? 7.733 6.903 -2.504 1.00 88.88 96 ASP A CA 1
ATOM 796 C C . ASP A 1 96 ? 7.236 8.344 -2.679 1.00 88.88 96 ASP A C 1
ATOM 798 O O . ASP A 1 96 ? 6.860 9.003 -1.709 1.00 88.88 96 ASP A O 1
ATOM 802 N N . LYS A 1 97 ? 7.219 8.842 -3.921 1.00 88.62 97 LYS A N 1
ATOM 803 C CA . LYS A 1 97 ? 6.688 10.168 -4.257 1.00 88.62 97 LYS A CA 1
ATOM 804 C C . LYS A 1 97 ? 5.179 10.230 -4.042 1.00 88.62 97 LYS A C 1
ATOM 806 O O . LYS A 1 97 ? 4.700 11.232 -3.520 1.00 88.62 97 LYS A O 1
ATOM 811 N N . LEU A 1 98 ? 4.445 9.192 -4.445 1.00 90.88 98 LEU A N 1
ATOM 812 C CA . LEU A 1 98 ? 3.006 9.081 -4.212 1.00 90.88 98 LEU A CA 1
ATOM 813 C C . LEU A 1 98 ? 2.706 9.158 -2.718 1.00 90.88 98 LEU A C 1
ATOM 815 O O . LEU A 1 98 ? 1.934 10.007 -2.287 1.00 90.88 98 LEU A O 1
ATOM 819 N N . TYR A 1 99 ? 3.406 8.343 -1.931 1.00 88.06 99 TYR A N 1
ATOM 820 C CA . TYR A 1 99 ? 3.266 8.324 -0.483 1.00 88.06 99 TYR A CA 1
ATOM 821 C C . TYR A 1 99 ? 3.548 9.695 0.154 1.00 88.06 99 TYR A C 1
ATOM 823 O O . TYR A 1 99 ? 2.780 10.173 0.990 1.00 88.06 99 TYR A O 1
ATOM 831 N N . ALA A 1 100 ? 4.618 10.373 -0.278 1.00 85.06 100 ALA A N 1
ATOM 832 C CA . ALA A 1 100 ? 4.950 11.712 0.203 1.00 85.06 100 ALA A CA 1
ATOM 833 C C . ALA A 1 100 ? 3.865 12.748 -0.137 1.00 85.06 100 ALA A C 1
ATOM 835 O O . ALA A 1 100 ? 3.496 13.545 0.727 1.00 85.06 100 ALA A O 1
ATOM 836 N N . LYS A 1 101 ? 3.325 12.705 -1.363 1.00 86.69 101 LYS A N 1
ATOM 837 C CA . LYS A 1 101 ? 2.247 13.596 -1.814 1.00 86.69 101 LYS A CA 1
ATOM 838 C C . LYS A 1 101 ? 0.932 13.353 -1.082 1.00 86.69 101 LYS A C 1
ATOM 840 O O . LYS A 1 101 ? 0.278 14.312 -0.694 1.00 86.69 101 LYS A O 1
ATOM 845 N N . GLN A 1 102 ? 0.564 12.095 -0.848 1.00 85.81 102 GLN A N 1
ATOM 846 C CA . GLN A 1 102 ? -0.631 11.759 -0.069 1.00 85.81 102 GLN A CA 1
ATOM 847 C C . GLN A 1 102 ? -0.516 12.278 1.367 1.00 85.81 102 GLN A C 1
ATOM 849 O O . GLN A 1 102 ? -1.468 12.825 1.910 1.00 85.81 102 GLN A O 1
ATOM 854 N N . MET A 1 103 ? 0.667 12.187 1.978 1.00 81.62 103 MET A N 1
ATOM 855 C CA . MET A 1 103 ? 0.901 12.774 3.301 1.00 81.62 103 MET A CA 1
ATOM 856 C C . MET A 1 103 ? 0.860 14.306 3.291 1.00 81.62 103 MET A C 1
ATOM 858 O O . MET A 1 103 ? 0.336 14.908 4.225 1.00 81.62 103 MET A O 1
ATOM 862 N N . GLU A 1 104 ? 1.396 14.944 2.251 1.00 83.25 104 GLU A N 1
ATOM 863 C CA . GLU A 1 104 ? 1.325 16.398 2.074 1.00 83.25 104 GLU A CA 1
ATOM 864 C C . GLU A 1 104 ? -0.122 16.883 1.922 1.00 83.25 104 GLU A C 1
ATOM 866 O O . GLU A 1 104 ? -0.515 17.829 2.601 1.00 83.25 104 GLU A O 1
ATOM 871 N N . HIS A 1 105 ? -0.935 16.180 1.127 1.00 81.88 105 HIS A N 1
ATOM 872 C CA . HIS A 1 105 ? -2.364 16.455 0.970 1.00 81.88 105 HIS A CA 1
ATOM 873 C C . HIS A 1 105 ? -3.124 16.411 2.309 1.00 81.88 105 HIS A C 1
ATOM 875 O O . HIS A 1 105 ? -4.039 17.196 2.533 1.00 81.88 105 HIS A O 1
ATOM 881 N N . LEU A 1 106 ? -2.692 15.553 3.239 1.00 79.19 106 LEU A N 1
ATOM 882 C CA . LEU A 1 106 ? -3.255 15.443 4.590 1.00 79.19 106 LEU A CA 1
ATOM 883 C C . LEU A 1 106 ? -2.628 16.414 5.610 1.00 79.19 106 LEU A C 1
ATOM 885 O O . LEU A 1 106 ? -2.797 16.236 6.816 1.00 79.19 106 LEU A O 1
ATOM 889 N N . GLY A 1 107 ? -1.866 17.416 5.158 1.00 77.12 107 GLY A N 1
ATOM 890 C CA . GLY A 1 107 ? -1.251 18.431 6.019 1.00 77.12 107 GLY A CA 1
ATOM 891 C C . GLY A 1 107 ? -0.020 17.954 6.799 1.00 77.12 107 GLY A C 1
ATOM 892 O O . GLY A 1 107 ? 0.459 18.656 7.686 1.00 77.12 107 GLY A O 1
ATOM 893 N N . LYS A 1 108 ? 0.538 16.778 6.479 1.00 71.31 108 LYS A N 1
ATOM 894 C CA . LYS A 1 108 ? 1.690 16.165 7.176 1.00 71.31 108 LYS A CA 1
ATOM 895 C C . LYS A 1 108 ? 3.032 16.448 6.475 1.00 71.31 108 LYS A C 1
ATOM 897 O O . LYS A 1 108 ? 3.951 15.627 6.523 1.00 71.31 108 LYS A O 1
ATOM 902 N N . GLY A 1 109 ? 3.155 17.609 5.825 1.00 63.81 109 GLY A N 1
ATOM 903 C CA . GLY A 1 109 ? 4.244 17.945 4.894 1.00 63.81 109 GLY A CA 1
ATOM 904 C C . GLY A 1 109 ? 5.667 17.827 5.459 1.00 63.81 109 GLY A C 1
ATOM 905 O O . GLY A 1 109 ? 6.536 17.227 4.835 1.00 63.81 109 GLY A O 1
ATOM 906 N N . GLU A 1 110 ? 5.950 18.331 6.663 1.00 64.88 110 GLU A N 1
ATOM 907 C CA . GLU A 1 110 ? 7.329 18.278 7.185 1.00 64.88 110 GLU A CA 1
ATOM 908 C C . GLU A 1 110 ? 7.787 16.836 7.494 1.00 64.88 110 GLU A C 1
ATOM 910 O O . GLU A 1 110 ? 8.932 16.449 7.236 1.00 64.88 110 GLU A O 1
ATOM 915 N N . ALA A 1 111 ? 6.872 16.002 7.997 1.00 63.66 111 ALA A N 1
ATOM 916 C CA . ALA A 1 111 ? 7.132 14.590 8.258 1.00 63.66 111 ALA A CA 1
ATOM 917 C C . ALA A 1 111 ? 7.243 13.773 6.956 1.00 63.66 111 ALA A C 1
ATOM 919 O O . ALA A 1 111 ? 8.031 12.823 6.896 1.00 63.66 111 ALA A O 1
ATOM 920 N N . SER A 1 112 ? 6.496 14.145 5.909 1.00 67.19 112 SER A N 1
ATOM 921 C CA . SER A 1 112 ? 6.502 13.447 4.618 1.00 67.19 112 SER A CA 1
ATOM 922 C C . SER A 1 112 ? 7.836 13.604 3.885 1.00 67.19 112 SER A C 1
ATOM 924 O O . SER A 1 112 ? 8.413 12.611 3.436 1.00 67.19 112 SER A O 1
ATOM 926 N N . TRP A 1 113 ? 8.398 14.815 3.849 1.00 65.06 113 TRP A N 1
ATOM 927 C CA . TRP A 1 113 ? 9.662 15.089 3.157 1.00 65.06 113 TRP A CA 1
ATOM 928 C C . TRP A 1 113 ? 10.887 14.508 3.873 1.00 65.06 113 TRP A C 1
ATOM 930 O O . TRP A 1 113 ? 11.818 14.030 3.211 1.00 65.06 113 TRP A O 1
ATOM 940 N N . LYS A 1 114 ? 10.876 14.449 5.213 1.00 66.69 114 LYS A N 1
ATOM 941 C CA . LYS A 1 114 ? 11.895 13.715 5.987 1.00 66.69 114 LYS A CA 1
ATOM 942 C C . LYS A 1 114 ? 11.857 12.216 5.663 1.00 66.69 114 LYS A C 1
ATOM 944 O O . LYS A 1 114 ? 12.900 11.641 5.347 1.00 66.69 114 LYS A O 1
ATOM 949 N N . ARG A 1 115 ? 10.667 11.593 5.646 1.00 68.94 115 ARG A N 1
ATOM 950 C CA . ARG A 1 115 ? 10.496 10.174 5.262 1.00 68.94 115 ARG A CA 1
ATOM 951 C C . ARG A 1 115 ? 10.948 9.907 3.829 1.00 68.94 115 ARG A C 1
ATOM 953 O O . ARG A 1 115 ? 11.707 8.970 3.600 1.00 68.94 115 ARG A O 1
ATOM 960 N N . PHE A 1 116 ? 10.545 10.749 2.882 1.00 70.19 116 PHE A N 1
ATOM 961 C CA . PHE A 1 116 ? 10.951 10.630 1.482 1.00 70.19 116 PHE A CA 1
ATOM 962 C C . PHE A 1 116 ? 12.476 10.695 1.320 1.00 70.19 116 PHE A C 1
ATOM 964 O O . PHE A 1 116 ? 13.060 9.920 0.567 1.00 70.19 116 PHE A O 1
ATOM 971 N N . SER A 1 117 ? 13.142 11.575 2.071 1.00 64.00 117 SER A N 1
ATOM 972 C CA . SER A 1 117 ? 14.603 11.707 2.041 1.00 64.00 117 SER A CA 1
ATOM 973 C C . SER A 1 117 ? 15.312 10.472 2.616 1.00 64.00 117 SER A C 1
ATOM 975 O O . SER A 1 117 ? 16.274 9.986 2.023 1.00 64.00 117 SER A O 1
ATOM 977 N N . LEU A 1 118 ? 14.801 9.895 3.708 1.00 69.00 118 LEU A N 1
ATOM 978 C CA . LEU A 1 118 ? 15.306 8.639 4.282 1.00 69.00 118 LEU A CA 1
ATOM 979 C C . LEU A 1 118 ? 15.114 7.437 3.342 1.00 69.00 118 LEU A C 1
ATOM 981 O O . LEU A 1 118 ? 16.038 6.644 3.166 1.00 69.00 118 LEU A O 1
ATOM 985 N N . LEU A 1 119 ? 13.952 7.334 2.688 1.00 68.62 119 LEU A N 1
ATOM 986 C CA . LEU A 1 119 ? 13.642 6.268 1.723 1.00 68.62 119 LEU A CA 1
ATOM 987 C C . LEU A 1 119 ? 14.521 6.315 0.463 1.00 68.62 119 LEU A C 1
ATOM 989 O O . LEU A 1 119 ? 14.712 5.285 -0.192 1.00 68.62 119 LEU A O 1
ATOM 993 N N . LYS A 1 120 ? 15.077 7.488 0.130 1.00 68.00 120 LYS A N 1
ATOM 994 C CA . LYS A 1 120 ? 16.084 7.639 -0.931 1.00 68.00 120 LYS A CA 1
ATOM 995 C C . LYS A 1 120 ? 17.443 7.097 -0.509 1.00 68.00 120 LYS A C 1
ATOM 997 O O . LYS A 1 120 ? 18.056 6.366 -1.282 1.00 68.00 120 LYS A O 1
ATOM 1002 N N . ILE A 1 121 ? 17.896 7.416 0.705 1.00 66.06 121 ILE A N 1
ATOM 1003 C CA . ILE A 1 121 ? 19.199 6.969 1.226 1.00 66.06 121 ILE A CA 1
ATOM 1004 C C . ILE A 1 121 ? 19.242 5.438 1.326 1.00 66.06 121 ILE A C 1
ATOM 1006 O O . ILE A 1 121 ? 20.238 4.816 0.967 1.00 66.06 121 ILE A O 1
ATOM 1010 N N . THR A 1 122 ? 18.138 4.808 1.734 1.00 69.62 122 THR A N 1
ATOM 1011 C CA . THR A 1 122 ? 18.018 3.341 1.795 1.00 69.62 122 THR A CA 1
ATOM 1012 C C . THR A 1 122 ? 17.580 2.703 0.473 1.00 69.62 122 THR A C 1
ATOM 1014 O O . THR A 1 122 ? 17.425 1.484 0.400 1.00 69.62 122 THR A O 1
ATOM 1017 N N . GLY A 1 123 ? 17.406 3.502 -0.587 1.00 72.75 123 GLY A N 1
ATOM 1018 C CA . GLY A 1 123 ? 16.788 3.086 -1.842 1.00 72.75 123 GLY A CA 1
ATOM 1019 C C . GLY A 1 123 ? 17.524 1.947 -2.542 1.00 72.75 123 GLY A C 1
ATOM 1020 O O . GLY A 1 123 ? 16.915 0.918 -2.823 1.00 72.75 123 GLY A O 1
ATOM 1021 N N . LEU A 1 124 ? 18.832 2.097 -2.779 1.00 79.00 124 LEU A N 1
ATOM 1022 C CA . LEU A 1 124 ? 19.622 1.096 -3.505 1.00 79.00 124 LEU A CA 1
ATOM 1023 C C . LEU A 1 124 ? 19.745 -0.241 -2.740 1.00 79.00 124 LEU A C 1
ATOM 1025 O O . LEU A 1 124 ? 19.429 -1.273 -3.337 1.00 79.00 124 LEU A O 1
ATOM 1029 N N . PRO A 1 125 ? 20.102 -0.271 -1.437 1.00 82.56 125 PRO A N 1
ATOM 1030 C CA . PRO A 1 125 ? 20.093 -1.514 -0.662 1.00 82.56 125 PRO A CA 1
ATOM 1031 C C . PRO A 1 125 ? 18.722 -2.198 -0.633 1.00 82.56 125 PRO A C 1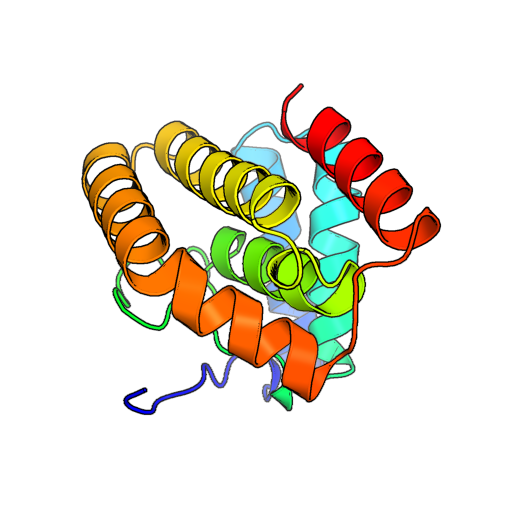
ATOM 1033 O O . PRO A 1 125 ? 18.634 -3.419 -0.756 1.00 82.56 125 PRO A O 1
ATOM 1036 N N . PHE A 1 126 ? 17.641 -1.420 -0.515 1.00 82.19 126 PHE A N 1
ATOM 1037 C CA . PHE A 1 126 ? 16.288 -1.968 -0.487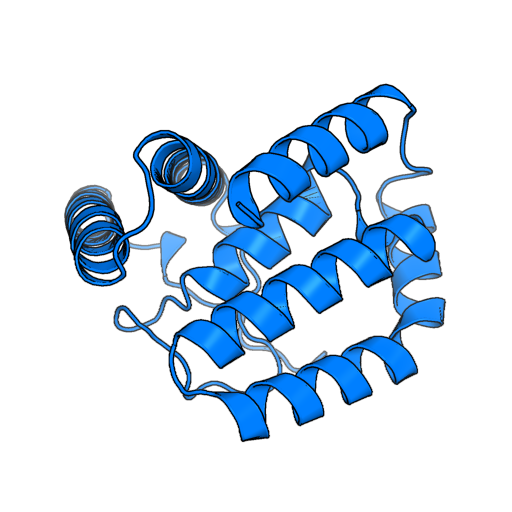 1.00 82.19 126 PHE A CA 1
ATOM 1038 C C . PHE A 1 126 ? 15.861 -2.539 -1.845 1.00 82.19 126 PHE A C 1
ATOM 1040 O O . PHE A 1 126 ? 15.232 -3.595 -1.889 1.00 82.19 126 PHE A O 1
ATOM 1047 N N . CYS A 1 127 ? 16.248 -1.901 -2.954 1.00 85.69 127 CYS A N 1
ATOM 1048 C CA . CYS A 1 127 ? 16.026 -2.449 -4.291 1.00 85.69 127 CYS A CA 1
ATOM 1049 C C . CYS A 1 127 ? 16.727 -3.792 -4.483 1.00 85.69 127 CYS A C 1
ATOM 1051 O O . CYS A 1 127 ? 16.104 -4.741 -4.952 1.00 85.69 127 CYS A O 1
ATOM 1053 N N . LEU A 1 128 ? 17.996 -3.894 -4.084 1.00 87.75 128 LEU A N 1
ATOM 1054 C CA . LEU A 1 128 ? 18.751 -5.145 -4.174 1.00 87.75 128 LEU A CA 1
ATOM 1055 C C . LEU A 1 128 ? 18.109 -6.252 -3.328 1.00 87.75 128 LEU A C 1
ATOM 1057 O O . LEU A 1 128 ? 17.943 -7.371 -3.808 1.00 87.75 128 LEU A O 1
ATOM 1061 N N . TYR A 1 129 ? 17.672 -5.927 -2.108 1.00 88.69 129 TYR A N 1
ATOM 1062 C CA . TYR A 1 129 ? 16.919 -6.853 -1.261 1.00 88.69 129 TYR A CA 1
ATOM 1063 C C . TYR A 1 129 ? 15.611 -7.316 -1.920 1.00 88.69 129 TYR A C 1
ATOM 1065 O O . TYR A 1 129 ? 15.312 -8.510 -1.928 1.00 88.69 129 TYR A O 1
ATOM 1073 N N . ALA A 1 130 ? 14.841 -6.393 -2.503 1.00 88.25 130 ALA A N 1
ATOM 1074 C CA . ALA A 1 130 ? 13.592 -6.716 -3.185 1.00 88.25 130 ALA A CA 1
ATOM 1075 C C . ALA A 1 130 ? 13.820 -7.641 -4.391 1.00 88.25 130 ALA A C 1
ATOM 1077 O O . ALA A 1 130 ? 13.082 -8.612 -4.544 1.00 88.25 130 ALA A O 1
ATOM 1078 N N . ILE A 1 131 ? 14.862 -7.384 -5.190 1.00 90.56 131 ILE A N 1
ATOM 1079 C CA . ILE A 1 131 ? 15.251 -8.238 -6.323 1.00 90.56 131 ILE A CA 1
ATOM 1080 C C . ILE A 1 131 ? 15.651 -9.631 -5.833 1.00 90.56 131 ILE A C 1
ATOM 1082 O O . ILE A 1 131 ? 15.199 -10.626 -6.390 1.00 90.56 131 ILE A O 1
ATOM 1086 N N . PHE A 1 132 ? 16.457 -9.715 -4.774 1.00 92.62 132 PHE A N 1
ATOM 1087 C CA . PHE A 1 132 ? 16.883 -10.996 -4.213 1.00 92.62 132 PHE A CA 1
ATOM 1088 C C . PHE A 1 132 ? 15.702 -11.819 -3.677 1.00 92.62 132 PHE A C 1
ATOM 1090 O O . PHE A 1 132 ? 15.629 -13.021 -3.910 1.00 92.62 132 PHE A O 1
ATOM 1097 N N . LYS A 1 133 ? 14.758 -11.178 -2.977 1.00 91.06 133 LYS A N 1
ATOM 1098 C CA . LYS A 1 133 ? 13.630 -11.864 -2.333 1.00 91.06 133 LYS A CA 1
ATOM 1099 C C . LYS A 1 133 ? 12.490 -12.216 -3.294 1.00 91.06 133 LYS A C 1
ATOM 1101 O O . LYS A 1 133 ? 11.834 -13.231 -3.092 1.00 91.06 133 LYS A O 1
ATOM 1106 N N . ARG A 1 134 ? 12.198 -11.357 -4.277 1.00 91.50 134 ARG A N 1
ATOM 1107 C CA . ARG A 1 134 ? 10.979 -11.429 -5.114 1.00 91.50 134 ARG A CA 1
ATOM 1108 C C . ARG A 1 134 ? 11.252 -11.467 -6.618 1.00 91.50 134 ARG A C 1
ATOM 1110 O O . ARG A 1 134 ? 10.312 -11.560 -7.400 1.00 91.50 134 ARG A O 1
ATOM 1117 N N . GLY A 1 135 ? 12.513 -11.390 -7.034 1.00 93.00 135 GLY A N 1
ATOM 1118 C CA . GLY A 1 135 ? 12.895 -11.291 -8.439 1.00 93.00 135 GLY A CA 1
ATOM 1119 C C . GLY A 1 135 ? 12.706 -9.889 -9.023 1.00 93.00 135 GLY A C 1
ATOM 1120 O O . GLY A 1 135 ? 12.398 -8.918 -8.326 1.00 93.00 135 GLY A O 1
ATOM 1121 N N . LEU A 1 136 ? 12.925 -9.782 -10.335 1.00 93.50 136 LEU A N 1
ATOM 1122 C CA . LEU A 1 136 ? 12.731 -8.542 -11.084 1.00 93.50 136 LEU A CA 1
ATOM 1123 C C . LEU A 1 136 ? 11.242 -8.224 -11.244 1.00 93.50 136 LEU A C 1
ATOM 1125 O O . LEU A 1 136 ? 10.409 -9.119 -11.373 1.00 93.50 136 LEU A O 1
ATOM 1129 N N . ILE A 1 137 ? 10.915 -6.933 -11.296 1.00 94.75 137 ILE A N 1
ATOM 1130 C CA . ILE A 1 137 ? 9.568 -6.486 -11.652 1.00 94.75 137 ILE A CA 1
ATOM 1131 C C . ILE A 1 137 ? 9.215 -6.925 -13.083 1.00 94.75 137 ILE A C 1
ATOM 1133 O O . ILE A 1 137 ? 9.992 -6.728 -14.023 1.00 94.75 137 ILE A O 1
ATOM 1137 N N . THR A 1 138 ? 8.031 -7.509 -13.262 1.00 96.38 138 THR A N 1
ATOM 1138 C CA . THR A 1 138 ? 7.522 -7.896 -14.586 1.00 96.38 138 THR A CA 1
ATOM 1139 C C . THR A 1 138 ? 6.932 -6.698 -15.338 1.00 96.38 138 THR A C 1
ATOM 1141 O O . THR A 1 138 ? 6.581 -5.672 -14.749 1.00 96.38 138 THR A O 1
ATOM 1144 N N . LYS A 1 139 ? 6.780 -6.821 -16.666 1.00 95.81 139 LYS A N 1
ATOM 1145 C CA . LYS A 1 139 ? 6.118 -5.784 -17.482 1.00 95.81 139 LYS A CA 1
ATOM 1146 C C . LYS A 1 139 ? 4.683 -5.521 -17.018 1.00 95.81 139 LYS A C 1
ATOM 1148 O O . LYS A 1 139 ? 4.269 -4.368 -16.982 1.00 95.81 139 LYS A O 1
ATOM 1153 N N . GLU A 1 140 ? 3.965 -6.576 -16.640 1.00 96.44 140 GLU A N 1
ATOM 1154 C CA . GLU A 1 140 ? 2.573 -6.476 -16.206 1.00 96.44 140 GLU A CA 1
ATOM 1155 C C . GLU A 1 140 ? 2.448 -5.796 -14.842 1.00 96.44 140 GLU A C 1
ATOM 1157 O O . GLU A 1 140 ? 1.689 -4.842 -14.707 1.00 96.44 140 GLU A O 1
ATOM 1162 N N . GLN A 1 141 ? 3.271 -6.182 -13.862 1.00 96.12 141 GLN A N 1
ATOM 1163 C CA . GLN A 1 141 ? 3.320 -5.496 -12.565 1.00 96.12 141 GLN A CA 1
ATOM 1164 C C . GLN A 1 141 ? 3.624 -4.005 -12.719 1.00 96.12 141 GLN A C 1
ATOM 1166 O O . GLN A 1 141 ? 2.985 -3.170 -12.084 1.00 96.12 141 GLN A O 1
ATOM 1171 N N . ARG A 1 142 ? 4.570 -3.660 -13.601 1.00 95.94 142 ARG A N 1
ATOM 1172 C CA . ARG A 1 142 ? 4.887 -2.263 -13.902 1.00 95.94 142 ARG A CA 1
ATOM 1173 C C . ARG A 1 142 ? 3.688 -1.531 -14.513 1.00 95.94 142 ARG A C 1
ATOM 1175 O O . ARG A 1 142 ? 3.423 -0.400 -14.121 1.00 95.94 142 ARG A O 1
ATOM 1182 N N . ARG A 1 143 ? 2.984 -2.151 -15.466 1.00 97.19 143 ARG A N 1
ATOM 1183 C CA . ARG A 1 143 ? 1.801 -1.573 -16.121 1.00 97.19 143 ARG A CA 1
ATOM 1184 C C . ARG A 1 143 ? 0.684 -1.302 -15.112 1.00 97.19 143 ARG A C 1
ATOM 1186 O O . ARG A 1 143 ? 0.160 -0.195 -15.087 1.00 97.19 143 ARG A O 1
ATOM 1193 N N . LEU A 1 144 ? 0.363 -2.288 -14.274 1.00 97.00 144 LEU A N 1
ATOM 1194 C CA . LEU A 1 144 ? -0.670 -2.172 -13.243 1.00 97.00 144 LEU A CA 1
ATOM 1195 C C . LEU A 1 144 ? -0.310 -1.112 -12.196 1.00 97.00 144 LEU A C 1
ATOM 1197 O O . LEU A 1 144 ? -1.144 -0.275 -11.874 1.00 97.00 144 LEU A O 1
ATOM 1201 N N . PHE A 1 145 ? 0.949 -1.071 -11.750 1.00 96.69 145 PHE A N 1
ATOM 1202 C CA . PHE A 1 145 ? 1.419 -0.032 -10.834 1.00 96.69 145 PHE A CA 1
ATOM 1203 C C . PHE A 1 145 ? 1.204 1.381 -11.388 1.00 96.69 145 PHE A C 1
ATOM 12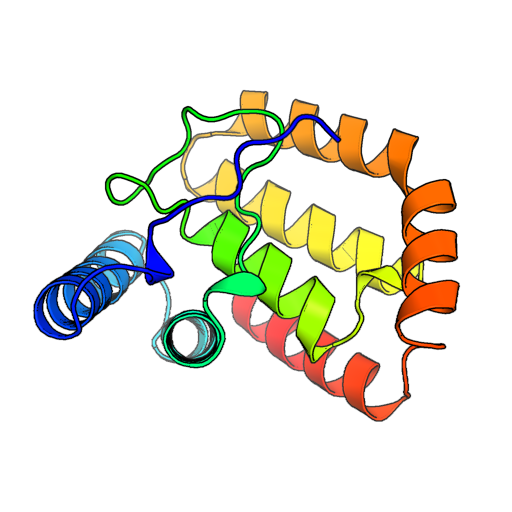05 O O . PHE A 1 145 ? 0.727 2.250 -10.667 1.00 96.69 145 PHE A O 1
ATOM 1212 N N . PHE A 1 146 ? 1.565 1.628 -12.653 1.00 97.06 146 PHE A N 1
ATOM 1213 C CA . PHE A 1 146 ? 1.400 2.960 -13.243 1.00 97.06 146 PHE A CA 1
ATOM 1214 C C . PHE A 1 146 ? -0.065 3.322 -13.486 1.00 97.06 146 PHE A C 1
ATOM 1216 O O . PHE A 1 146 ? -0.420 4.481 -13.308 1.00 97.06 146 PHE A O 1
ATOM 1223 N N . HIS A 1 147 ? -0.912 2.344 -13.805 1.00 96.88 147 HIS A N 1
ATOM 1224 C CA . HIS A 1 147 ? -2.353 2.562 -13.885 1.00 96.88 147 HIS A CA 1
ATOM 1225 C C . HIS A 1 147 ? -2.936 3.016 -12.536 1.00 96.88 147 HIS A C 1
ATOM 1227 O O . HIS A 1 147 ? -3.606 4.046 -12.470 1.00 96.88 147 HIS A O 1
ATOM 1233 N N . ASP A 1 148 ? -2.608 2.313 -11.448 1.00 97.00 148 ASP A N 1
ATOM 1234 C CA . ASP A 1 148 ? -3.045 2.696 -10.100 1.00 97.00 148 ASP A CA 1
ATOM 1235 C C . ASP A 1 148 ? -2.444 4.047 -9.677 1.00 97.00 148 ASP A C 1
ATOM 1237 O O . ASP A 1 148 ? -3.126 4.878 -9.080 1.00 97.00 148 ASP A O 1
ATOM 1241 N N . TYR A 1 149 ? -1.175 4.301 -10.017 1.00 96.06 149 TYR A N 1
ATOM 1242 C CA . TYR A 1 149 ? -0.511 5.578 -9.751 1.00 96.06 149 TYR A CA 1
ATOM 1243 C C . TYR A 1 149 ? -1.242 6.750 -10.413 1.00 96.06 149 TYR A C 1
ATOM 1245 O O . TYR A 1 149 ? -1.422 7.782 -9.774 1.00 96.06 149 TYR A O 1
ATOM 1253 N N . GLU A 1 150 ? -1.664 6.608 -11.671 1.00 96.19 150 GLU A N 1
ATOM 1254 C CA . GLU A 1 150 ? -2.410 7.644 -12.391 1.00 96.19 150 GLU A CA 1
ATOM 1255 C C . GLU A 1 150 ? -3.754 7.941 -11.718 1.00 96.19 150 GLU A C 1
ATOM 1257 O O . GLU A 1 150 ? -4.084 9.106 -11.512 1.00 96.19 150 GLU A O 1
ATOM 1262 N N . ILE A 1 151 ? -4.493 6.911 -11.297 1.00 96.00 151 ILE A N 1
ATOM 1263 C CA . ILE A 1 151 ? -5.761 7.079 -10.567 1.00 96.00 151 ILE A CA 1
ATOM 1264 C C . ILE A 1 151 ? -5.537 7.811 -9.236 1.00 96.00 151 ILE A C 1
ATOM 1266 O O . ILE A 1 151 ? -6.296 8.707 -8.878 1.00 96.00 151 ILE A O 1
ATOM 1270 N N . LEU A 1 152 ? -4.483 7.459 -8.498 1.00 94.56 152 LEU A N 1
ATOM 1271 C CA . LEU A 1 152 ? -4.186 8.033 -7.181 1.00 94.56 152 LEU A CA 1
ATOM 1272 C C . LEU A 1 152 ? -3.597 9.451 -7.232 1.00 94.56 152 LEU A C 1
ATOM 1274 O O . LEU A 1 152 ? -3.449 10.085 -6.189 1.00 94.56 152 LEU A O 1
ATOM 1278 N N . MET A 1 153 ? -3.226 9.929 -8.418 1.00 91.31 153 MET A N 1
ATOM 1279 C CA . MET A 1 153 ? -2.604 11.237 -8.630 1.00 91.31 153 MET A CA 1
ATOM 1280 C C . MET A 1 153 ? -3.537 12.282 -9.248 1.00 91.31 153 MET A C 1
ATOM 1282 O O . MET A 1 153 ? -3.156 13.456 -9.270 1.00 91.31 153 MET A O 1
ATOM 1286 N N . ASN A 1 154 ? -4.695 11.855 -9.753 1.00 84.19 154 ASN A N 1
ATOM 1287 C CA . ASN A 1 154 ? -5.758 12.709 -10.284 1.00 84.19 154 ASN A CA 1
ATOM 1288 C C . ASN A 1 154 ? -6.773 13.066 -9.197 1.00 84.19 154 ASN A C 1
ATOM 1290 O O . ASN A 1 154 ? -7.307 14.192 -9.266 1.00 84.19 154 ASN A O 1
#